Protein AF-A0A330LID1-F1 (afdb_monomer)

pLDDT: mean 79.35, std 15.4, range [42.53, 97.0]

Nearest PDB structures (foldseek):
  7tai-assembly1_C  TM=2.715E-01  e=8.204E+00  Homo sapiens

Organism: NCBI:txid69539

Foldseek 3Di:
DVVVVVVVVVVVVVVPPDPPDQPPQLVVLVVVQVPDDQVDGDLVSLLQSLLSSLLVCQVVLNCQCLLVLLVLVVVQVPDPVHPVPDHSVNSSSVSNNQSLLVNLCVPFAQNFDDDDDPDDPPVPDFRWGKHFDHDPVLSVQSNVVHRPSRHNVVSSPSGTDIDGD

Sequence (165 aa):
MRALLLILTLILSFNSMARERVSARCENNATQVSEMDLMFFNTTKVIKLGECVGIELVKHSNMRELPQACSEVVEHNNNVFGSLSLSKKEALQIGLCLGVINYVYDRYHDETYRAERYNSYSSKRYNHIYQCEKGITAVSRLITTGSSLTSRNNIRDVLCIKTRY

Mean predicted aligned error: 11.06 Å

Solvent-accessible surface area (backbone atoms only — not comparable to full-atom values): 9138 Å² total; per-residue (Å²): 111,73,68,59,54,52,52,53,55,56,62,60,62,69,72,76,76,77,79,80,75,69,55,82,91,38,38,77,45,46,54,67,50,71,75,42,56,92,91,72,58,62,53,69,56,36,20,54,33,13,18,46,48,20,40,53,28,43,75,70,38,62,33,65,60,43,24,64,20,25,47,40,44,55,53,48,74,70,39,93,68,46,79,80,71,57,48,75,65,47,27,24,25,29,13,21,33,50,21,35,43,49,48,47,31,75,70,38,43,72,36,71,58,75,78,74,95,82,62,64,97,80,61,86,75,64,54,24,26,27,52,47,45,62,67,71,66,32,40,52,49,45,38,75,57,36,72,70,33,50,37,49,64,50,45,40,60,70,38,28,47,81,41,81,110

Structure (mmCIF, N/CA/C/O backbone):
data_AF-A0A330LID1-F1
#
_entry.id   AF-A0A330LID1-F1
#
loop_
_atom_site.group_PDB
_atom_site.id
_atom_site.type_symbol
_atom_site.label_atom_id
_atom_site.label_alt_id
_atom_site.label_comp_id
_atom_site.label_asym_id
_atom_site.label_entity_id
_atom_site.label_seq_id
_atom_site.pdbx_PDB_ins_code
_atom_site.Cartn_x
_atom_site.Cartn_y
_atom_site.Cartn_z
_atom_site.occupancy
_atom_site.B_iso_or_equiv
_atom_site.auth_seq_id
_atom_site.auth_comp_id
_atom_site.auth_asym_id
_atom_site.auth_atom_id
_atom_site.pdbx_PDB_model_num
ATOM 1 N N . MET A 1 1 ? -16.776 -16.200 47.780 1.00 56.44 1 MET A N 1
ATOM 2 C CA . MET A 1 1 ? -17.183 -14.960 47.074 1.00 56.44 1 MET A CA 1
ATOM 3 C C . MET A 1 1 ? -16.079 -13.898 47.033 1.00 56.44 1 MET A C 1
ATOM 5 O O . MET A 1 1 ? -15.762 -13.446 45.944 1.00 56.44 1 MET A O 1
ATOM 9 N N . ARG A 1 2 ? -15.421 -13.551 48.154 1.00 62.94 2 AR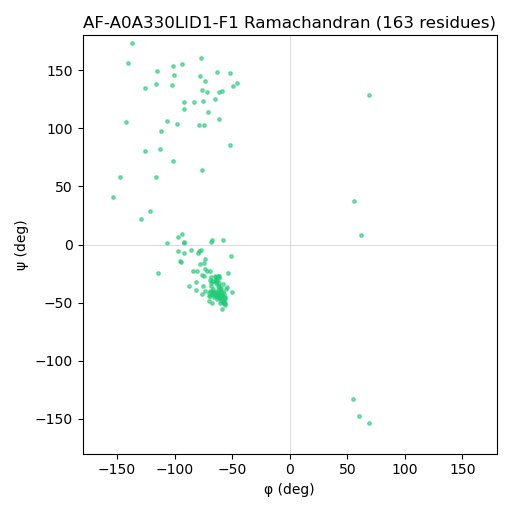G A N 1
ATOM 10 C CA . ARG A 1 2 ? -14.329 -12.544 48.177 1.00 62.94 2 ARG A CA 1
ATOM 11 C C . ARG A 1 2 ? -13.112 -12.882 47.298 1.00 62.94 2 ARG A C 1
ATOM 13 O O . ARG A 1 2 ? -12.606 -12.007 46.610 1.00 62.94 2 ARG A O 1
ATOM 20 N N . ALA A 1 3 ? -12.689 -14.147 47.264 1.00 70.62 3 ALA A N 1
ATOM 21 C CA . ALA A 1 3 ? -11.568 -14.583 46.421 1.00 70.62 3 ALA A CA 1
ATOM 22 C C . ALA A 1 3 ? -11.869 -14.482 44.912 1.00 70.62 3 ALA A C 1
ATOM 24 O O . ALA A 1 3 ? -10.982 -14.184 44.123 1.00 70.62 3 ALA A O 1
ATOM 25 N N . LEU A 1 4 ? -13.131 -14.671 44.518 1.00 76.56 4 LEU A N 1
ATOM 26 C CA . LEU A 1 4 ? -13.555 -14.638 43.116 1.00 76.56 4 LEU A CA 1
ATOM 27 C C . LEU A 1 4 ? -13.613 -13.197 42.581 1.00 76.56 4 LEU A C 1
ATOM 29 O O . LEU A 1 4 ? -13.214 -12.943 41.451 1.00 76.56 4 LEU A O 1
ATOM 33 N N . LEU A 1 5 ? -14.008 -12.245 43.436 1.00 76.69 5 LEU A N 1
ATOM 34 C CA . LEU A 1 5 ? -13.918 -10.808 43.152 1.00 76.69 5 LEU A CA 1
ATOM 35 C C . LEU A 1 5 ? -12.463 -10.338 43.011 1.00 76.69 5 LEU A C 1
ATOM 37 O O . LEU A 1 5 ? -12.166 -9.582 42.094 1.00 76.69 5 LEU A O 1
ATOM 41 N N . LEU A 1 6 ? -11.554 -10.833 43.860 1.00 78.38 6 LEU A N 1
ATOM 42 C CA . LEU A 1 6 ? -10.122 -10.515 43.775 1.00 78.38 6 LEU A CA 1
ATOM 43 C C . LEU A 1 6 ? -9.488 -11.011 42.469 1.00 78.38 6 LEU A C 1
ATOM 45 O O . LEU A 1 6 ? -8.742 -10.270 41.831 1.00 78.38 6 LEU A O 1
ATOM 49 N N . ILE A 1 7 ? -9.827 -12.228 42.036 1.00 79.69 7 ILE A N 1
ATOM 50 C CA . ILE A 1 7 ? -9.352 -12.788 40.763 1.00 79.69 7 ILE A CA 1
ATOM 51 C C . ILE A 1 7 ? -9.903 -11.981 39.577 1.00 79.69 7 ILE A C 1
ATOM 53 O O . ILE A 1 7 ? -9.148 -11.648 38.667 1.00 79.69 7 ILE A O 1
ATOM 57 N N . LEU A 1 8 ? -11.180 -11.586 39.615 1.00 77.25 8 LEU A N 1
ATOM 58 C CA . LEU A 1 8 ? -11.792 -10.765 38.565 1.00 77.25 8 LEU A CA 1
ATOM 59 C C . LEU A 1 8 ? -11.113 -9.389 38.443 1.00 77.25 8 LEU A C 1
ATOM 61 O O . LEU A 1 8 ? -10.808 -8.948 37.336 1.00 77.25 8 LEU A O 1
ATOM 65 N N . THR A 1 9 ? -10.805 -8.736 39.570 1.00 74.31 9 THR A N 1
ATOM 66 C CA . THR A 1 9 ? -10.082 -7.453 39.575 1.00 74.31 9 THR A CA 1
ATOM 67 C C . THR A 1 9 ? -8.635 -7.578 39.105 1.00 74.31 9 THR A C 1
ATOM 69 O O . THR A 1 9 ? -8.125 -6.651 38.479 1.00 74.31 9 THR A O 1
ATOM 72 N N . LEU A 1 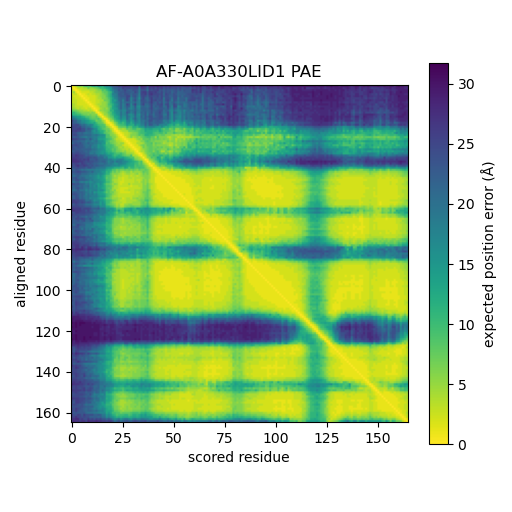10 ? -7.985 -8.721 39.357 1.00 73.94 10 LEU A N 1
ATOM 73 C CA . LEU A 1 10 ? -6.629 -8.981 38.878 1.00 73.94 10 LEU A CA 1
ATOM 74 C C . LEU A 1 10 ? -6.608 -9.165 37.357 1.00 73.94 10 LEU A C 1
ATOM 76 O O . LEU A 1 10 ? -5.735 -8.635 36.689 1.00 73.94 10 LEU A O 1
ATOM 80 N N . ILE A 1 11 ? -7.583 -9.879 36.790 1.00 72.75 11 ILE A N 1
ATOM 81 C CA . ILE A 1 11 ? -7.662 -10.101 35.338 1.00 72.75 11 ILE A CA 1
ATOM 82 C C . ILE A 1 11 ? -7.984 -8.790 34.602 1.00 72.75 11 ILE A C 1
ATOM 84 O O . ILE A 1 11 ? -7.444 -8.531 33.528 1.00 72.75 11 ILE A O 1
ATOM 88 N N . LEU A 1 12 ? -8.815 -7.921 35.186 1.00 68.69 12 LEU A N 1
ATOM 89 C CA . LEU A 1 12 ? -9.164 -6.627 34.592 1.00 68.69 12 LEU A CA 1
ATOM 90 C C . LEU A 1 12 ? -7.993 -5.626 34.583 1.00 68.69 12 LEU A C 1
ATOM 92 O O . LEU A 1 12 ? -7.906 -4.819 33.658 1.00 68.69 12 LEU A O 1
ATOM 96 N N . SER A 1 13 ? -7.067 -5.681 35.548 1.00 67.12 13 SER A N 1
ATOM 97 C CA . SER A 1 13 ? -5.956 -4.719 35.636 1.00 67.12 13 SER A CA 1
ATOM 98 C C . SER A 1 13 ? -4.833 -4.956 34.616 1.00 67.12 13 SER A C 1
ATOM 100 O O . SER A 1 13 ? -4.188 -3.993 34.199 1.00 67.12 13 SER A O 1
ATOM 102 N N 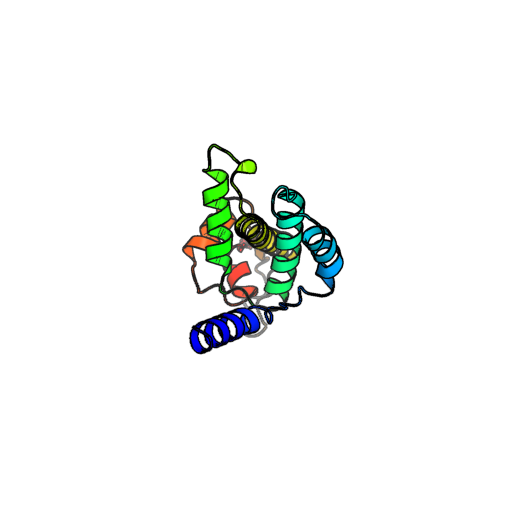. PHE A 1 14 ? -4.635 -6.190 34.135 1.00 59.69 14 PHE A N 1
ATOM 103 C CA . PHE A 1 14 ? -3.623 -6.491 33.107 1.00 59.69 14 PHE A CA 1
ATOM 104 C C . PHE A 1 14 ? -4.007 -6.032 31.691 1.00 59.69 14 PHE A C 1
ATOM 106 O O . PH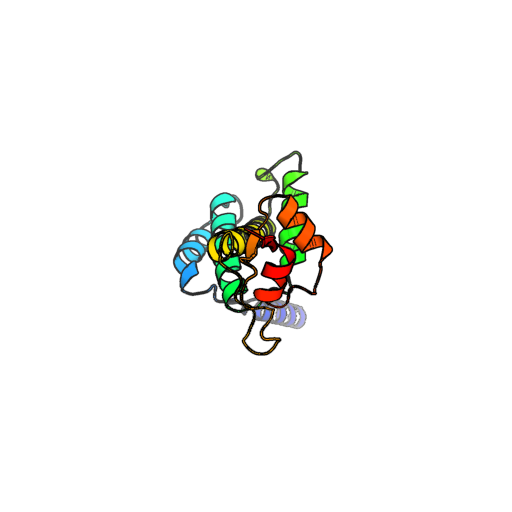E A 1 14 ? -3.136 -5.914 30.834 1.00 59.69 14 PHE A O 1
ATOM 113 N N . ASN A 1 15 ? -5.280 -5.713 31.434 1.00 55.53 15 ASN A N 1
ATOM 114 C CA . ASN A 1 15 ? -5.741 -5.292 30.104 1.00 55.53 15 ASN A CA 1
ATOM 115 C C . ASN A 1 15 ? -5.443 -3.813 29.778 1.00 55.53 15 ASN A C 1
ATOM 117 O O . ASN A 1 15 ? -5.643 -3.385 28.645 1.00 55.53 15 ASN A O 1
ATOM 121 N N . SER A 1 16 ? -4.945 -3.022 30.739 1.00 53.66 16 SER A N 1
ATOM 122 C CA . SER A 1 16 ? -4.753 -1.568 30.577 1.00 53.66 16 SER A CA 1
ATOM 123 C C . SER A 1 16 ? -3.347 -1.154 30.102 1.00 53.66 16 SER A C 1
ATOM 125 O O . SER A 1 16 ? -3.006 0.029 30.092 1.00 53.66 16 SER A O 1
ATOM 127 N N . MET A 1 17 ? -2.502 -2.109 29.698 1.00 46.97 17 MET A N 1
ATOM 128 C CA . MET A 1 17 ? -1.134 -1.851 29.228 1.00 46.97 17 MET A CA 1
ATOM 129 C C . MET A 1 17 ? -0.936 -2.243 27.760 1.00 46.97 17 MET A C 1
ATOM 131 O O . MET A 1 17 ? -0.055 -3.024 27.424 1.00 46.97 17 MET A O 1
ATOM 135 N N . ALA A 1 18 ? -1.726 -1.666 26.859 1.00 47.09 18 ALA A N 1
ATOM 136 C CA . ALA A 1 18 ? -1.407 -1.653 25.434 1.00 47.09 18 ALA A CA 1
ATOM 137 C C . ALA A 1 18 ? -1.425 -0.205 24.941 1.00 47.09 18 ALA A C 1
ATOM 139 O O . ALA A 1 18 ? -2.410 0.284 24.397 1.00 47.09 18 ALA A O 1
ATOM 140 N N . ARG A 1 19 ? -0.328 0.519 25.183 1.00 43.28 19 ARG A N 1
ATOM 141 C CA . ARG A 1 19 ? -0.098 1.836 24.581 1.00 43.28 19 ARG A CA 1
ATOM 142 C C . ARG A 1 19 ? 0.878 1.648 23.429 1.00 43.28 19 ARG A C 1
ATOM 144 O O . ARG A 1 19 ? 2.050 2.000 23.542 1.00 43.28 19 ARG A O 1
ATOM 151 N N . GLU A 1 20 ? 0.406 1.041 22.343 1.00 52.91 20 GLU A N 1
ATOM 152 C CA . GLU A 1 20 ? 1.136 1.120 21.081 1.00 52.91 20 GLU A CA 1
ATOM 153 C C . GLU A 1 20 ? 1.191 2.594 20.691 1.00 52.91 20 GLU A C 1
ATOM 155 O O . GLU A 1 20 ? 0.182 3.234 20.389 1.00 52.91 20 GLU A O 1
ATOM 160 N N . ARG A 1 21 ? 2.383 3.179 20.805 1.00 58.25 21 ARG A N 1
ATOM 161 C CA . ARG A 1 21 ? 2.604 4.545 20.358 1.00 58.25 21 ARG A CA 1
ATOM 162 C C . ARG A 1 21 ? 2.644 4.510 18.841 1.00 58.25 21 ARG A C 1
ATOM 164 O O . ARG A 1 21 ? 3.643 4.109 18.249 1.00 58.25 21 ARG A O 1
ATOM 171 N N . VAL A 1 22 ? 1.545 4.945 18.232 1.00 64.38 22 VAL A N 1
ATOM 172 C CA . VAL A 1 22 ? 1.533 5.378 16.837 1.00 64.38 22 VAL A CA 1
ATOM 173 C C . VAL A 1 22 ? 2.694 6.360 16.644 1.00 64.38 22 VAL A C 1
ATOM 175 O O . VAL A 1 22 ? 2.954 7.195 17.510 1.00 64.38 22 VAL A O 1
ATOM 178 N N . SER A 1 23 ? 3.426 6.221 15.536 1.00 71.00 23 SER A N 1
ATOM 179 C CA . SER A 1 23 ? 4.540 7.110 15.186 1.00 71.00 23 SER A CA 1
ATOM 180 C C . SER A 1 23 ? 4.153 8.581 15.394 1.00 71.00 23 SER A C 1
ATOM 182 O O . SER A 1 23 ? 3.057 8.983 15.005 1.00 71.00 23 SER A O 1
ATOM 184 N N . ALA A 1 24 ? 5.064 9.395 15.944 1.00 74.50 24 ALA A N 1
ATOM 185 C CA . ALA A 1 24 ? 4.837 10.830 16.171 1.00 74.50 24 ALA A CA 1
ATOM 186 C C . ALA A 1 24 ? 4.398 11.574 14.891 1.00 74.50 24 ALA A C 1
ATOM 188 O O . ALA A 1 24 ? 3.709 12.587 14.945 1.00 74.50 24 ALA A O 1
ATOM 189 N N . ARG A 1 25 ? 4.742 11.047 13.706 1.00 78.19 25 ARG A N 1
ATOM 190 C CA . ARG A 1 25 ? 4.314 11.608 12.412 1.00 78.19 25 ARG A CA 1
ATOM 191 C C . ARG A 1 25 ? 2.846 11.350 12.082 1.00 78.19 25 ARG A C 1
ATOM 193 O O . ARG A 1 25 ? 2.281 12.064 11.263 1.00 78.19 25 ARG A O 1
ATOM 200 N N . CYS A 1 26 ? 2.240 10.351 12.710 1.00 81.75 26 CYS A N 1
ATOM 201 C CA . CYS A 1 26 ? 0.837 9.982 12.546 1.00 81.75 26 CYS A CA 1
ATOM 202 C C . CYS A 1 26 ? -0.019 10.385 13.758 1.00 81.75 26 CYS A C 1
ATOM 204 O O . CYS A 1 26 ? -1.223 10.139 13.761 1.00 81.75 26 CYS A O 1
ATOM 206 N N . GLU A 1 27 ? 0.577 11.026 14.768 1.00 78.56 27 GLU A N 1
ATOM 207 C CA . GLU A 1 27 ? -0.074 11.383 16.032 1.00 78.56 27 GLU A CA 1
ATOM 208 C C . GLU A 1 27 ? -1.277 12.312 15.824 1.00 78.56 27 GLU A C 1
ATOM 210 O O . GLU A 1 27 ? -2.329 12.077 16.407 1.00 78.56 27 GLU A O 1
ATOM 215 N N . ASN A 1 28 ? -1.188 13.262 14.887 1.00 75.06 28 ASN A N 1
ATOM 216 C CA . ASN A 1 28 ? -2.309 14.138 14.515 1.00 75.06 28 ASN A CA 1
ATOM 217 C C . ASN A 1 28 ? -3.521 13.379 13.951 1.00 75.06 28 ASN A C 1
ATOM 219 O O . ASN A 1 28 ? -4.661 13.804 14.134 1.00 75.06 28 ASN A O 1
ATOM 223 N N . ASN A 1 29 ? -3.286 12.272 13.242 1.00 73.44 29 ASN A N 1
ATOM 224 C CA . ASN A 1 29 ? -4.362 11.425 12.728 1.00 73.44 29 ASN A CA 1
ATOM 225 C C . ASN A 1 29 ? -4.873 10.489 13.833 1.00 73.44 29 ASN A C 1
ATOM 227 O O . ASN A 1 29 ? -6.058 10.168 13.870 1.00 73.44 29 ASN A O 1
ATOM 231 N N . ALA A 1 30 ? -3.990 10.066 14.742 1.00 73.50 30 ALA A N 1
ATOM 232 C CA . ALA A 1 30 ? -4.322 9.180 15.849 1.00 73.50 30 ALA A CA 1
ATOM 233 C C . ALA A 1 30 ? -5.206 9.871 16.893 1.00 73.50 30 ALA A C 1
ATOM 235 O O . ALA A 1 30 ? -6.211 9.293 17.300 1.00 73.50 30 ALA A O 1
ATOM 236 N N . THR A 1 31 ? -4.891 11.115 17.267 1.00 70.56 31 THR A N 1
ATOM 237 C CA . THR A 1 31 ? -5.691 11.916 18.208 1.00 70.56 31 THR A CA 1
ATOM 238 C C . THR A 1 31 ? -7.115 12.118 17.693 1.00 70.56 31 THR A C 1
ATOM 240 O O . THR A 1 31 ? -8.080 11.828 18.399 1.00 70.56 31 THR A O 1
ATOM 243 N N . GLN A 1 32 ? -7.255 12.461 16.409 1.00 67.44 32 GLN A N 1
ATOM 244 C CA . GLN A 1 32 ? -8.555 12.600 15.744 1.00 67.44 32 GLN A CA 1
ATOM 245 C C . GLN A 1 32 ? -9.380 11.309 15.702 1.00 67.44 32 GLN A C 1
ATOM 247 O O . GLN A 1 32 ? -10.601 11.383 15.587 1.00 67.44 32 GLN A O 1
ATOM 252 N N . VAL A 1 33 ? -8.738 10.137 15.729 1.00 68.06 33 VAL A N 1
ATOM 253 C CA . VAL A 1 33 ? -9.421 8.835 15.747 1.00 68.06 33 VAL A CA 1
ATOM 254 C C . VAL A 1 33 ? -9.749 8.397 17.176 1.00 68.06 33 VAL A C 1
ATOM 256 O O . VAL A 1 33 ? -10.808 7.807 17.391 1.00 68.06 33 VAL A O 1
ATOM 259 N N . SER A 1 34 ? -8.883 8.699 18.151 1.00 66.06 34 SER A N 1
ATOM 260 C CA . SER A 1 34 ? -9.086 8.343 19.562 1.00 66.06 34 SER A CA 1
ATOM 261 C C . SER A 1 34 ? -10.239 9.094 20.223 1.00 66.06 34 SER A C 1
ATOM 263 O O . SER A 1 34 ? -10.868 8.557 21.127 1.00 66.06 34 SER A O 1
ATOM 265 N N . GLU A 1 35 ? -10.549 10.300 19.748 1.00 62.69 35 GLU A N 1
ATOM 266 C CA . GLU A 1 35 ? -11.671 11.107 20.243 1.00 62.69 35 GLU A CA 1
ATOM 267 C C . GLU A 1 35 ? -13.035 10.657 19.684 1.00 62.69 35 GLU A C 1
ATOM 269 O O . GLU A 1 35 ? -14.070 11.176 20.094 1.00 62.69 35 GLU A O 1
ATOM 274 N N . MET A 1 36 ? -13.071 9.693 18.751 1.00 60.84 36 MET A N 1
ATOM 275 C CA . MET A 1 36 ? -14.322 9.208 18.157 1.00 60.84 36 MET A CA 1
ATOM 276 C C . MET A 1 36 ? -14.894 8.008 18.918 1.00 60.84 36 MET A C 1
ATOM 278 O O . MET A 1 36 ? -14.271 6.937 18.988 1.00 60.84 36 MET A O 1
ATOM 282 N N . ASP A 1 37 ? -16.132 8.164 19.387 1.00 54.03 37 ASP A N 1
ATOM 283 C CA . ASP A 1 37 ? -16.904 7.119 20.057 1.00 54.03 37 ASP A CA 1
ATOM 284 C C . ASP A 1 37 ? -16.977 5.811 19.252 1.00 54.03 37 ASP A C 1
ATOM 286 O O . ASP A 1 37 ? -16.974 5.785 18.017 1.00 54.03 37 ASP A O 1
ATOM 290 N N . LEU A 1 38 ? -17.032 4.688 19.974 1.00 54.34 38 LEU A N 1
ATOM 291 C CA . LEU A 1 38 ? -17.017 3.331 19.409 1.00 54.34 38 LEU A CA 1
ATOM 292 C C . LEU A 1 38 ? -18.223 3.033 18.499 1.00 54.34 38 LEU A C 1
ATOM 294 O O . LEU A 1 38 ? -18.079 2.228 17.584 1.00 54.34 38 LEU A O 1
ATOM 298 N N . MET A 1 39 ? -19.370 3.695 18.707 1.00 52.38 39 MET A N 1
ATOM 299 C CA . MET A 1 39 ? -20.603 3.439 17.944 1.00 52.38 39 MET A CA 1
ATOM 300 C C . MET A 1 39 ? -20.658 4.114 16.563 1.00 52.38 39 MET A C 1
ATOM 302 O O . MET A 1 39 ? -21.394 3.628 15.711 1.00 52.38 39 MET A O 1
ATOM 306 N N . PHE A 1 40 ? -19.900 5.191 16.309 1.00 57.75 40 PHE A N 1
ATOM 307 C CA . PHE A 1 40 ? -19.995 5.965 15.055 1.00 57.75 40 PHE A CA 1
ATOM 308 C C . PHE A 1 40 ? -18.649 6.561 14.634 1.00 57.75 40 PHE A C 1
ATOM 310 O O . PHE A 1 40 ? -18.484 7.776 14.505 1.00 57.75 40 PHE A O 1
ATOM 317 N N . PHE A 1 41 ? -17.646 5.712 14.436 1.00 69.50 41 PHE A N 1
ATOM 318 C CA . PHE A 1 41 ? -16.354 6.195 13.965 1.00 69.50 41 PHE A CA 1
ATOM 319 C C . PHE A 1 41 ? -16.379 6.484 12.461 1.00 69.50 41 PHE A C 1
ATOM 321 O O . PHE A 1 41 ? -17.011 5.787 11.673 1.00 69.50 41 PHE A O 1
ATOM 328 N N . ASN A 1 42 ? -15.651 7.519 12.046 1.00 80.06 42 ASN A N 1
ATOM 329 C CA . ASN A 1 42 ? -15.507 7.842 10.634 1.00 80.06 42 ASN A CA 1
ATOM 330 C C . ASN A 1 42 ? -14.480 6.898 9.987 1.00 80.06 42 ASN A C 1
ATOM 332 O O . ASN A 1 42 ? -13.272 7.085 10.155 1.00 80.06 42 ASN A O 1
ATOM 336 N N . THR A 1 43 ? -14.961 5.906 9.237 1.00 83.06 43 THR A N 1
ATOM 337 C CA . THR A 1 43 ? -14.144 4.904 8.532 1.00 83.06 43 THR A CA 1
ATOM 338 C C . THR A 1 43 ? -13.038 5.545 7.691 1.00 83.06 43 THR A C 1
ATOM 340 O O . THR A 1 43 ? -11.891 5.112 7.749 1.00 83.06 43 THR A O 1
ATOM 343 N N . THR A 1 44 ? -13.328 6.648 6.996 1.00 85.12 44 THR A N 1
ATOM 344 C CA . THR A 1 44 ? -12.343 7.381 6.186 1.00 85.12 44 THR A CA 1
ATOM 345 C C . THR A 1 44 ? -11.192 7.933 7.026 1.00 85.12 44 THR A C 1
ATOM 347 O O . THR A 1 44 ? -10.041 7.890 6.594 1.00 85.12 44 THR A O 1
ATOM 350 N N . LYS A 1 45 ? -11.460 8.445 8.236 1.00 85.75 45 LYS A N 1
ATOM 351 C CA . LYS A 1 45 ? -10.393 8.923 9.137 1.00 85.75 45 LYS A CA 1
ATOM 352 C C . LYS A 1 45 ? -9.508 7.776 9.620 1.00 85.75 45 LYS A C 1
ATOM 354 O O . LYS A 1 45 ? -8.294 7.944 9.703 1.00 85.75 45 LYS A O 1
ATOM 359 N N . VAL A 1 46 ? -10.101 6.618 9.902 1.00 88.25 46 VAL A N 1
ATOM 360 C CA . VAL A 1 46 ? -9.354 5.430 10.334 1.00 88.25 46 VAL A CA 1
ATOM 361 C C . VAL A 1 46 ? -8.507 4.862 9.194 1.00 88.25 46 VAL A C 1
ATOM 363 O O . VAL A 1 46 ? -7.341 4.550 9.416 1.00 88.25 46 VAL A O 1
ATOM 366 N N . ILE A 1 47 ? -9.031 4.832 7.964 1.00 90.38 47 ILE A N 1
ATOM 367 C CA . ILE A 1 47 ? -8.260 4.467 6.766 1.00 90.38 47 ILE A CA 1
ATOM 368 C C . ILE A 1 47 ? -7.068 5.416 6.592 1.00 90.38 47 ILE A C 1
ATOM 370 O O . ILE A 1 47 ? -5.942 4.951 6.464 1.00 90.38 47 ILE A O 1
ATOM 374 N N . LYS A 1 48 ? -7.261 6.738 6.692 1.00 90.81 48 LYS A N 1
ATOM 375 C CA . LYS A 1 48 ? -6.154 7.715 6.601 1.00 90.81 48 LYS A CA 1
ATOM 376 C C . LYS A 1 48 ? -5.100 7.549 7.697 1.00 90.81 48 LYS A C 1
ATOM 378 O O . LYS A 1 48 ? -3.911 7.776 7.470 1.00 90.81 48 LYS A O 1
ATOM 383 N N . LEU A 1 49 ? -5.520 7.188 8.910 1.00 90.62 49 LEU A N 1
ATOM 384 C CA . LEU A 1 49 ? -4.585 6.826 9.972 1.00 90.62 49 LEU A CA 1
ATOM 385 C C . LEU A 1 49 ? -3.794 5.573 9.580 1.00 90.62 49 LEU A C 1
ATOM 387 O O . LEU A 1 49 ? -2.569 5.579 9.685 1.00 90.62 49 LEU A O 1
ATOM 391 N N . GLY A 1 50 ? -4.480 4.545 9.079 1.00 91.62 50 GLY A N 1
ATOM 392 C CA . GLY A 1 50 ? -3.871 3.320 8.569 1.00 91.62 50 GLY A CA 1
ATOM 393 C C . GLY A 1 50 ? -2.851 3.596 7.470 1.00 91.62 50 GLY A C 1
ATOM 394 O O . GLY A 1 50 ? -1.739 3.088 7.545 1.00 91.62 50 GLY A O 1
ATOM 395 N N . GLU A 1 51 ? -3.170 4.466 6.509 1.00 94.50 51 GLU A N 1
ATOM 396 C CA . GLU A 1 51 ? -2.251 4.872 5.438 1.00 94.50 51 GLU A CA 1
ATOM 397 C C . GLU A 1 51 ? -0.962 5.463 6.006 1.00 94.50 51 GLU A C 1
ATOM 399 O O . GLU A 1 51 ? 0.132 5.029 5.646 1.00 94.50 51 GLU A O 1
ATOM 404 N N . CYS A 1 52 ? -1.076 6.400 6.952 1.00 92.94 52 CYS A N 1
ATOM 405 C CA . CYS A 1 52 ? 0.086 6.985 7.617 1.00 92.94 52 CYS A CA 1
ATOM 406 C C . CYS A 1 52 ? 0.919 5.924 8.351 1.00 92.94 52 CYS A C 1
ATOM 408 O O . CYS A 1 52 ? 2.145 5.886 8.215 1.00 92.94 52 CYS A O 1
ATOM 410 N N . VAL A 1 53 ? 0.259 5.034 9.098 1.00 91.38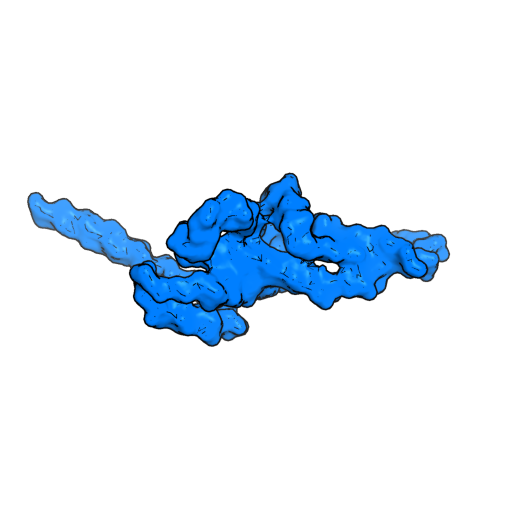 53 VAL A N 1
ATOM 411 C CA . VAL A 1 53 ? 0.920 3.939 9.819 1.00 91.38 53 VAL A CA 1
ATOM 412 C C . VAL A 1 53 ? 1.641 3.007 8.844 1.00 91.38 53 VAL A C 1
ATOM 414 O O . VAL A 1 53 ? 2.812 2.705 9.059 1.00 91.38 53 VAL A O 1
ATOM 417 N N . GLY A 1 54 ? 1.003 2.616 7.740 1.00 93.19 54 GLY A N 1
ATOM 418 C CA . GLY A 1 54 ? 1.600 1.772 6.706 1.00 93.19 54 GLY A CA 1
ATOM 419 C C . GLY A 1 54 ? 2.840 2.400 6.073 1.00 93.19 54 GLY A C 1
ATOM 420 O O . GLY A 1 54 ? 3.872 1.737 5.956 1.00 93.19 54 GLY A O 1
ATOM 421 N N . ILE A 1 55 ? 2.780 3.696 5.752 1.00 93.56 55 ILE A N 1
ATOM 422 C CA . ILE A 1 55 ? 3.922 4.470 5.239 1.00 93.56 55 ILE A CA 1
ATOM 423 C C . ILE A 1 55 ? 5.093 4.453 6.230 1.00 93.56 55 ILE A C 1
ATOM 425 O O . ILE A 1 55 ? 6.255 4.306 5.840 1.00 93.56 55 ILE A O 1
ATOM 429 N N . GLU A 1 56 ? 4.825 4.631 7.519 1.00 90.75 56 GLU A N 1
ATOM 430 C CA . GLU A 1 56 ? 5.886 4.641 8.521 1.00 90.75 56 GLU A CA 1
ATOM 431 C C . GLU A 1 56 ? 6.436 3.234 8.779 1.00 90.75 56 GLU A C 1
ATOM 433 O O . GLU A 1 56 ? 7.654 3.069 8.845 1.00 90.75 56 GLU A O 1
ATOM 438 N N . LEU A 1 57 ? 5.597 2.200 8.822 1.00 89.31 57 LEU A N 1
ATOM 439 C CA . LEU A 1 57 ? 6.051 0.818 8.989 1.00 89.31 57 LEU A CA 1
ATOM 440 C C . LEU A 1 57 ? 6.939 0.356 7.825 1.00 89.31 57 LEU A C 1
ATOM 442 O O . LEU A 1 57 ? 7.989 -0.250 8.061 1.00 89.31 57 LEU A O 1
ATOM 446 N N . VAL A 1 58 ? 6.594 0.704 6.576 1.00 91.44 58 VAL A N 1
ATOM 447 C CA . VAL A 1 58 ? 7.406 0.308 5.411 1.00 91.44 58 VAL A CA 1
ATOM 448 C C . VAL A 1 58 ? 8.756 1.020 5.395 1.00 91.44 58 VAL A C 1
ATOM 450 O O . VAL A 1 58 ? 9.763 0.421 5.017 1.00 91.44 58 VAL A O 1
ATOM 453 N N . LYS A 1 59 ? 8.835 2.266 5.883 1.00 89.12 59 LYS A N 1
ATOM 454 C CA . LYS A 1 59 ? 10.117 2.970 6.061 1.00 89.12 59 LYS A CA 1
ATOM 455 C C . LYS A 1 59 ? 11.020 2.286 7.090 1.00 89.12 59 LYS A C 1
ATOM 457 O O . LYS A 1 59 ? 12.235 2.296 6.907 1.00 89.12 59 LYS A O 1
ATOM 462 N N . HIS A 1 60 ? 10.440 1.667 8.118 1.00 85.44 60 HIS A N 1
ATOM 463 C CA . HIS A 1 60 ? 11.164 0.979 9.192 1.00 85.44 60 HIS A CA 1
ATOM 464 C C . HIS A 1 60 ? 11.275 -0.545 8.987 1.00 85.44 60 HIS A C 1
ATOM 466 O O . HIS A 1 60 ? 11.794 -1.238 9.855 1.00 85.44 60 HIS A O 1
ATOM 472 N N . SER A 1 61 ? 10.846 -1.070 7.831 1.00 80.88 61 SER A N 1
ATOM 473 C CA . SER A 1 61 ? 10.894 -2.503 7.483 1.00 80.88 61 SER A CA 1
ATOM 474 C C . SER A 1 61 ? 10.181 -3.431 8.480 1.00 80.88 61 SER A C 1
ATOM 476 O O . SER A 1 61 ? 10.635 -4.545 8.725 1.00 80.88 61 SER A O 1
ATOM 478 N N . ASN A 1 62 ? 9.048 -3.003 9.041 1.00 75.44 62 ASN A N 1
ATOM 479 C CA . ASN A 1 62 ? 8.233 -3.839 9.927 1.00 75.44 62 ASN A CA 1
ATOM 480 C C . ASN A 1 62 ? 6.882 -4.187 9.279 1.00 75.44 62 ASN A C 1
ATOM 482 O O . ASN A 1 62 ? 5.891 -3.514 9.537 1.00 75.44 62 ASN A O 1
ATOM 486 N N . MET A 1 63 ? 6.853 -5.206 8.405 1.00 82.69 63 MET A N 1
ATOM 487 C CA . MET A 1 63 ? 5.717 -5.449 7.489 1.00 82.69 63 MET A CA 1
ATOM 488 C C . MET A 1 63 ? 5.169 -6.886 7.493 1.00 82.69 63 MET A C 1
ATOM 490 O O . MET A 1 63 ? 4.518 -7.301 6.536 1.00 82.69 63 MET A O 1
ATOM 494 N N . ARG A 1 64 ? 5.394 -7.659 8.565 1.00 79.50 64 ARG A N 1
ATOM 495 C CA . ARG A 1 64 ? 4.972 -9.076 8.632 1.00 79.50 64 ARG A CA 1
ATOM 496 C C . ARG A 1 64 ? 3.467 -9.277 8.434 1.00 79.50 64 ARG A C 1
ATOM 498 O O . ARG A 1 64 ? 3.065 -10.274 7.846 1.00 79.50 64 ARG A O 1
ATOM 505 N N . GLU A 1 65 ? 2.660 -8.328 8.895 1.00 85.56 65 GLU A N 1
ATOM 506 C CA . GLU A 1 65 ? 1.195 -8.395 8.833 1.00 85.56 65 GLU A CA 1
ATOM 507 C C . GLU A 1 65 ? 0.608 -7.754 7.566 1.00 85.56 65 GLU A C 1
ATOM 509 O O . GLU A 1 65 ? -0.607 -7.738 7.385 1.00 85.56 65 GLU A O 1
ATOM 514 N N . LEU A 1 66 ? 1.448 -7.251 6.653 1.00 91.12 66 LEU A N 1
ATOM 515 C CA . LEU A 1 66 ? 0.991 -6.590 5.429 1.00 91.12 66 LEU A CA 1
ATOM 516 C C . LEU A 1 66 ? 0.082 -7.471 4.546 1.00 91.12 66 LEU A C 1
ATOM 518 O O . LEU A 1 66 ? -0.934 -6.952 4.090 1.00 91.12 66 LEU A O 1
ATOM 522 N N . PRO A 1 67 ? 0.357 -8.774 4.319 1.00 92.25 67 PRO A N 1
ATOM 523 C CA . PRO A 1 67 ? -0.548 -9.624 3.539 1.00 92.25 67 PRO A CA 1
ATOM 524 C C . PRO A 1 67 ? -1.946 -9.717 4.154 1.00 92.25 67 PRO A C 1
ATOM 526 O O . PRO A 1 67 ? -2.934 -9.624 3.433 1.00 92.25 67 PRO A O 1
ATOM 529 N N . GLN A 1 68 ? -2.023 -9.852 5.483 1.00 90.94 68 GLN A N 1
ATOM 530 C CA . GLN A 1 68 ? -3.292 -9.897 6.209 1.00 90.94 68 GLN A CA 1
ATOM 531 C C . GLN A 1 68 ? -4.002 -8.544 6.153 1.00 90.94 68 GLN A C 1
ATOM 533 O O . GLN A 1 68 ? -5.204 -8.479 5.947 1.00 90.94 68 GLN A O 1
ATOM 538 N N . ALA A 1 69 ? -3.268 -7.440 6.279 1.00 91.94 69 ALA A N 1
ATOM 539 C CA . ALA A 1 69 ? -3.863 -6.121 6.118 1.00 91.94 69 ALA A CA 1
ATOM 540 C C . ALA A 1 69 ? -4.430 -5.915 4.698 1.00 91.94 69 ALA A C 1
ATOM 542 O O . ALA A 1 69 ? -5.479 -5.303 4.520 1.00 91.94 69 ALA A O 1
ATOM 543 N N . CYS A 1 70 ? -3.760 -6.464 3.682 1.00 94.19 70 CYS A N 1
ATOM 544 C CA . CYS A 1 70 ? -4.209 -6.401 2.298 1.00 94.19 70 CYS A CA 1
ATOM 545 C C . CYS A 1 70 ? -5.394 -7.324 1.982 1.00 94.19 70 CYS A C 1
ATOM 547 O O . CYS A 1 70 ? -6.174 -6.986 1.091 1.00 94.19 70 CYS A O 1
ATOM 549 N N . SER A 1 71 ? -5.588 -8.444 2.692 1.00 92.88 71 SER A N 1
ATOM 550 C CA . SER A 1 71 ? -6.783 -9.280 2.492 1.00 92.88 71 SER A CA 1
ATOM 551 C C . SER A 1 71 ? -8.070 -8.545 2.860 1.00 92.88 71 SER A C 1
ATOM 553 O O . SER A 1 71 ? -9.066 -8.711 2.159 1.00 92.88 71 SER A O 1
ATOM 555 N N . GLU A 1 72 ? -8.020 -7.647 3.848 1.00 92.25 72 GLU A N 1
ATOM 556 C CA . GLU A 1 72 ? -9.162 -6.798 4.221 1.00 92.25 72 GLU A CA 1
ATOM 557 C C . GLU A 1 72 ? -9.608 -5.875 3.078 1.00 92.25 72 GLU A C 1
ATOM 559 O O . GLU A 1 72 ? -10.785 -5.550 2.950 1.00 92.25 72 GLU A O 1
ATOM 564 N N . VAL A 1 73 ? -8.689 -5.474 2.191 1.00 90.94 73 VAL A N 1
ATOM 565 C CA . VAL A 1 73 ? -9.032 -4.668 1.008 1.00 90.94 73 VAL A CA 1
ATOM 566 C C . VAL A 1 73 ? -9.885 -5.476 0.031 1.00 90.94 73 VAL A C 1
ATOM 568 O O . VAL A 1 73 ? -10.844 -4.952 -0.534 1.00 90.94 73 VAL A O 1
ATOM 571 N N . VAL A 1 74 ? -9.547 -6.753 -0.169 1.00 90.44 74 VAL A N 1
ATOM 572 C CA . VAL A 1 74 ? -10.308 -7.655 -1.046 1.00 90.44 74 VAL A CA 1
ATOM 573 C C . VAL A 1 74 ? -11.660 -7.982 -0.424 1.00 90.44 74 VAL A C 1
ATOM 575 O O . VAL A 1 74 ? -12.671 -7.927 -1.122 1.00 90.44 74 VAL A O 1
ATOM 578 N N . GLU A 1 75 ? -11.688 -8.279 0.876 1.00 86.00 75 GLU A N 1
ATOM 579 C CA . GLU A 1 75 ? -12.928 -8.523 1.611 1.00 86.00 75 GLU A CA 1
ATOM 580 C C . GLU A 1 75 ? -13.864 -7.318 1.514 1.00 86.00 75 GLU A C 1
ATOM 582 O O . GLU A 1 75 ? -15.004 -7.461 1.079 1.00 86.00 75 GLU A O 1
ATOM 587 N N . HIS A 1 76 ? -13.358 -6.116 1.798 1.00 84.12 76 HIS A N 1
ATOM 588 C CA . HIS A 1 76 ? -14.131 -4.886 1.691 1.00 84.12 76 HIS A CA 1
ATOM 589 C C . HIS A 1 76 ? -14.654 -4.626 0.274 1.00 84.12 76 HIS A C 1
ATOM 591 O O . HIS A 1 76 ? -15.820 -4.271 0.112 1.00 84.12 76 HIS A O 1
ATOM 597 N N . ASN A 1 77 ? -13.824 -4.832 -0.754 1.00 83.69 77 ASN A N 1
ATOM 598 C CA . ASN A 1 77 ? -14.221 -4.638 -2.150 1.00 83.69 77 ASN A CA 1
ATOM 599 C C . ASN A 1 77 ? -15.319 -5.619 -2.601 1.00 83.69 77 ASN A C 1
ATOM 601 O O . ASN A 1 77 ? -16.101 -5.300 -3.493 1.00 83.69 77 ASN A O 1
ATOM 605 N N . ASN A 1 78 ? -15.384 -6.800 -1.983 1.00 80.56 78 ASN A N 1
ATOM 606 C CA . ASN A 1 78 ? -16.394 -7.817 -2.268 1.00 80.56 78 ASN A CA 1
ATOM 607 C C . ASN A 1 78 ? -17.634 -7.703 -1.364 1.00 80.56 78 ASN A C 1
ATOM 609 O O . ASN A 1 78 ? -18.611 -8.423 -1.579 1.00 80.56 78 ASN A O 1
ATOM 613 N N . ASN A 1 79 ? -17.613 -6.833 -0.350 1.00 76.69 79 ASN A N 1
ATOM 614 C CA . ASN A 1 79 ? -18.674 -6.754 0.642 1.00 76.69 79 ASN A CA 1
ATOM 615 C C . ASN A 1 79 ? -19.846 -5.889 0.144 1.00 76.69 79 ASN A C 1
ATOM 617 O O . ASN A 1 79 ? -19.692 -4.704 -0.153 1.00 76.69 79 ASN A O 1
ATOM 621 N N . VAL A 1 80 ? -21.049 -6.472 0.102 1.00 60.94 80 VAL A N 1
ATOM 622 C CA . VAL A 1 80 ? -22.268 -5.853 -0.464 1.00 60.94 80 VAL A CA 1
ATOM 623 C C . VAL A 1 80 ? -22.707 -4.603 0.313 1.00 60.94 80 VAL A C 1
ATOM 625 O O . VAL A 1 80 ? -23.290 -3.688 -0.263 1.00 60.94 80 VAL A O 1
ATOM 628 N N . PHE A 1 81 ? -22.395 -4.533 1.612 1.00 61.50 81 PHE A N 1
ATOM 629 C CA . PHE A 1 81 ? -22.746 -3.403 2.483 1.00 61.50 81 PHE A CA 1
ATOM 630 C C . PHE A 1 81 ? -21.660 -2.312 2.566 1.00 61.50 81 PHE A C 1
ATOM 632 O O . PHE A 1 81 ? -21.834 -1.320 3.279 1.00 61.50 81 PHE A O 1
ATOM 639 N N . GLY A 1 82 ? -20.546 -2.461 1.838 1.00 65.56 82 GLY A N 1
ATOM 640 C CA . GLY A 1 82 ? -19.492 -1.451 1.738 1.00 65.56 82 GLY A CA 1
ATOM 641 C C . GLY A 1 82 ? -18.918 -1.002 3.090 1.00 65.56 82 GLY A C 1
ATOM 642 O O . GLY A 1 82 ? -18.552 -1.813 3.939 1.00 65.56 82 GLY A O 1
ATOM 643 N N . SER A 1 83 ? -18.791 0.317 3.282 1.00 61.12 83 SER A N 1
ATOM 644 C CA . SER A 1 83 ? -18.106 0.944 4.428 1.00 61.12 83 SER A CA 1
ATOM 645 C C . SER A 1 83 ? -18.866 0.889 5.754 1.00 61.12 83 SER A C 1
ATOM 647 O O . SER A 1 83 ? -18.268 1.163 6.794 1.00 61.12 83 SER A O 1
ATOM 649 N N . LEU A 1 84 ? -20.151 0.519 5.731 1.00 59.97 84 LEU A N 1
ATOM 650 C CA . LEU A 1 84 ? -21.003 0.396 6.921 1.00 59.97 84 LEU A CA 1
ATOM 651 C C . LEU A 1 84 ? -20.740 -0.891 7.715 1.00 59.97 84 LEU A C 1
ATOM 653 O O . LEU A 1 84 ? -21.137 -0.978 8.872 1.00 59.97 84 LEU A O 1
ATOM 657 N N . SER A 1 85 ? -20.069 -1.872 7.105 1.00 69.38 85 SER A N 1
ATOM 658 C CA . SER A 1 85 ? -19.722 -3.148 7.741 1.00 69.38 85 SER A CA 1
ATOM 659 C C . SER A 1 85 ? -18.296 -3.186 8.296 1.00 69.38 85 SER A C 1
ATOM 661 O O . SER A 1 85 ? -17.935 -4.185 8.910 1.00 69.38 85 SER A O 1
ATOM 663 N N . LEU A 1 86 ? -17.479 -2.152 8.065 1.00 78.69 86 LEU A N 1
ATOM 664 C CA . LEU A 1 86 ? -16.074 -2.181 8.464 1.00 78.69 86 LEU A CA 1
ATOM 665 C C . LEU A 1 86 ? -15.919 -1.960 9.966 1.00 78.69 86 LEU A C 1
ATOM 667 O O . LEU A 1 86 ? -16.461 -1.001 10.512 1.00 78.69 86 LEU A O 1
ATOM 671 N N . SER A 1 87 ? -15.107 -2.786 10.620 1.00 85.00 87 SER A N 1
ATOM 672 C CA . SER A 1 87 ? -14.619 -2.520 11.973 1.00 85.00 87 SER A CA 1
ATOM 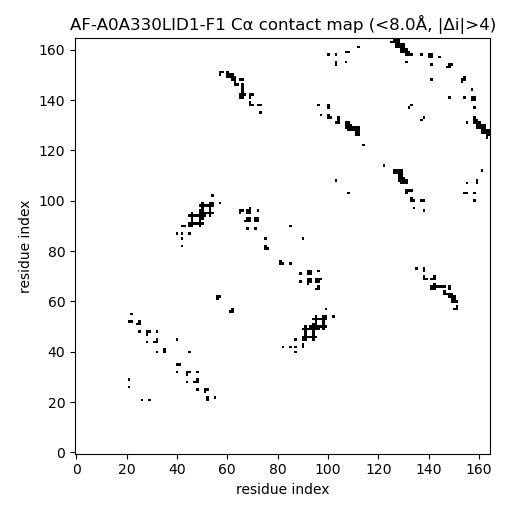673 C C . SE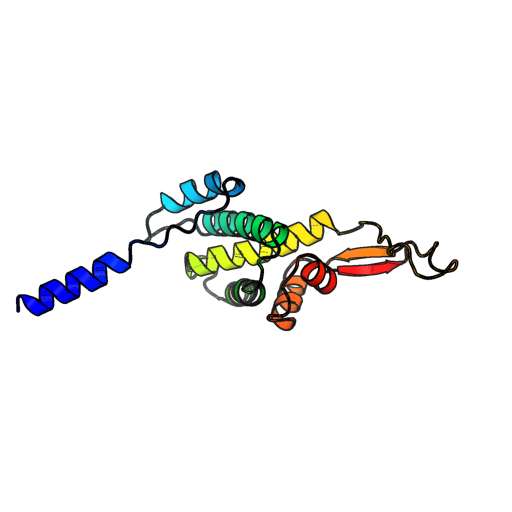R A 1 87 ? -13.493 -1.470 11.969 1.00 85.00 87 SER A C 1
ATOM 675 O O . SER A 1 87 ? -12.840 -1.226 10.951 1.00 85.00 87 SER A O 1
ATOM 677 N N . LYS A 1 88 ? -13.213 -0.833 13.123 1.00 84.25 88 LYS A N 1
ATOM 678 C CA . LYS A 1 88 ? -12.062 0.096 13.257 1.00 84.25 88 LYS A CA 1
ATOM 679 C C . LYS A 1 88 ? -10.752 -0.589 12.847 1.00 84.25 88 LYS A C 1
ATOM 681 O O . LYS A 1 88 ? -9.881 0.044 12.260 1.00 84.25 88 LYS A O 1
ATOM 686 N N . LYS A 1 89 ? -10.621 -1.879 13.166 1.00 87.25 89 LYS A N 1
ATOM 687 C CA . LYS A 1 89 ? -9.443 -2.685 12.850 1.00 87.25 89 LYS A CA 1
ATOM 688 C C . LYS A 1 89 ? -9.309 -2.899 11.341 1.00 87.25 89 LYS A C 1
ATOM 690 O O . LYS A 1 89 ? -8.253 -2.599 10.797 1.00 87.25 89 LYS A O 1
ATOM 695 N N . GLU A 1 90 ? -10.375 -3.336 10.676 1.00 89.56 90 GLU A N 1
ATOM 696 C CA . GLU A 1 90 ? -10.380 -3.555 9.223 1.00 89.56 90 GLU A CA 1
ATOM 697 C C . GLU A 1 90 ? -10.116 -2.254 8.465 1.00 89.56 90 GLU A C 1
ATOM 699 O O . GLU A 1 90 ? -9.275 -2.210 7.574 1.00 89.56 90 GLU A O 1
ATOM 704 N N . ALA A 1 91 ? -10.755 -1.153 8.871 1.00 89.88 91 ALA A N 1
ATOM 705 C CA . ALA A 1 91 ? -10.508 0.161 8.285 1.00 89.88 91 ALA A CA 1
ATOM 706 C C . ALA A 1 91 ? -9.029 0.578 8.406 1.00 89.88 91 ALA A C 1
ATOM 708 O O . ALA A 1 91 ? -8.448 1.112 7.461 1.00 89.88 91 ALA A O 1
ATOM 709 N N . LEU A 1 92 ? -8.398 0.302 9.552 1.00 90.31 92 LEU A N 1
ATOM 710 C CA . LEU A 1 92 ? -6.976 0.570 9.763 1.00 90.31 92 LEU A CA 1
ATOM 711 C C . LEU A 1 92 ? -6.098 -0.323 8.874 1.00 90.31 92 LEU A C 1
ATOM 713 O O . LEU A 1 92 ? -5.137 0.1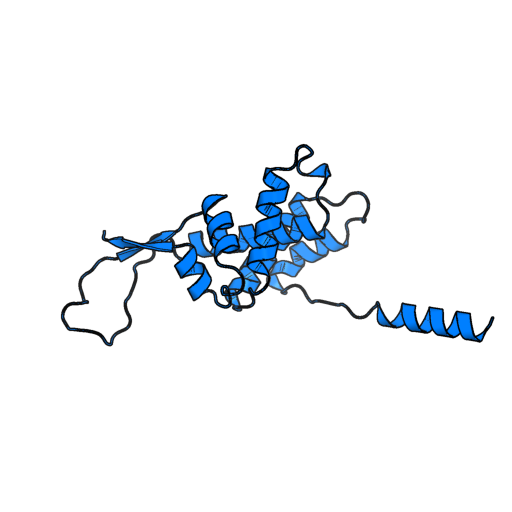63 8.284 1.00 90.31 92 LEU A O 1
ATOM 717 N N . GLN A 1 93 ? -6.437 -1.607 8.755 1.00 93.69 93 GLN A N 1
ATOM 718 C CA . GLN A 1 93 ? -5.732 -2.586 7.925 1.00 93.69 93 GLN A CA 1
ATOM 719 C C . GLN A 1 93 ? -5.821 -2.255 6.426 1.00 93.69 93 GLN A C 1
ATOM 721 O O . GLN A 1 93 ? -4.799 -2.264 5.736 1.00 93.69 93 GLN A O 1
ATOM 726 N N . ILE A 1 94 ? -7.001 -1.854 5.945 1.00 93.88 94 ILE A N 1
ATOM 727 C CA . ILE A 1 94 ? -7.206 -1.340 4.584 1.00 93.88 94 ILE A CA 1
ATOM 728 C C . ILE A 1 94 ? -6.284 -0.150 4.337 1.00 93.88 94 ILE A C 1
ATOM 730 O O . ILE A 1 94 ? -5.509 -0.150 3.379 1.00 93.88 94 ILE A O 1
ATOM 734 N N . GLY A 1 95 ? -6.318 0.838 5.235 1.00 94.00 95 GLY A N 1
ATOM 735 C CA . GLY A 1 95 ? -5.442 2.001 5.158 1.00 94.00 95 GLY A CA 1
ATOM 736 C C . GLY A 1 95 ? -3.966 1.617 5.123 1.00 94.00 95 GLY A C 1
ATOM 737 O O . GLY A 1 95 ? -3.228 2.099 4.270 1.00 94.00 95 GLY A O 1
ATOM 738 N N . LEU A 1 96 ? -3.539 0.705 5.998 1.00 94.56 96 LEU A N 1
ATOM 739 C CA . LEU A 1 96 ? -2.160 0.224 6.066 1.00 94.56 96 LEU A CA 1
ATOM 740 C C . LEU A 1 96 ? -1.707 -0.353 4.724 1.00 94.56 96 LEU A C 1
ATOM 742 O O . LEU A 1 96 ? -0.663 0.055 4.216 1.00 94.56 96 LEU A O 1
ATOM 746 N N . CYS A 1 97 ? -2.494 -1.249 4.122 1.00 95.94 97 CYS A N 1
ATOM 747 C CA . CYS A 1 97 ? -2.163 -1.827 2.821 1.00 95.94 97 CYS A CA 1
ATOM 748 C C . CYS A 1 97 ? -2.048 -0.747 1.730 1.00 95.94 97 CYS A C 1
ATOM 750 O O . CYS A 1 97 ? -1.048 -0.693 1.006 1.00 95.94 97 CYS A O 1
ATOM 752 N N . LEU A 1 98 ? -3.035 0.152 1.642 1.00 96.56 98 LEU A N 1
ATOM 753 C CA . LEU A 1 98 ? -3.063 1.213 0.631 1.00 96.56 98 LEU A CA 1
ATOM 754 C C . LEU A 1 98 ? -1.903 2.200 0.793 1.00 96.56 98 LEU A C 1
ATOM 756 O O . LEU A 1 98 ? -1.243 2.536 -0.190 1.00 96.56 98 LEU A O 1
ATOM 760 N N . GLY A 1 99 ? -1.601 2.616 2.024 1.00 95.75 99 GLY A N 1
ATOM 761 C CA . GLY A 1 99 ? -0.495 3.527 2.317 1.00 95.75 99 GLY A CA 1
ATOM 762 C C . GLY A 1 99 ? 0.856 2.965 1.882 1.00 95.75 99 GLY A C 1
ATOM 763 O O . GLY A 1 99 ? 1.694 3.696 1.357 1.00 95.75 99 GLY A O 1
ATOM 764 N N . VAL A 1 100 ? 1.056 1.656 2.032 1.00 95.81 100 VAL A N 1
ATOM 765 C CA . VAL A 1 100 ? 2.287 0.978 1.605 1.00 95.81 100 VAL A CA 1
ATOM 766 C C . VAL A 1 100 ? 2.396 0.920 0.091 1.00 95.81 100 VAL A C 1
ATOM 768 O O . VAL A 1 100 ? 3.444 1.271 -0.449 1.00 95.81 100 VAL A O 1
ATOM 771 N N . ILE A 1 101 ? 1.327 0.496 -0.589 1.00 97.00 101 ILE A N 1
ATOM 772 C CA . ILE A 1 101 ? 1.290 0.421 -2.054 1.00 97.00 101 ILE A CA 1
ATOM 773 C C . ILE A 1 101 ? 1.565 1.803 -2.649 1.00 97.00 101 ILE A C 1
ATOM 775 O O . ILE A 1 101 ? 2.453 1.939 -3.489 1.00 97.00 101 ILE A O 1
ATOM 779 N N . ASN A 1 102 ? 0.860 2.828 -2.163 1.00 96.81 102 ASN A N 1
ATOM 780 C CA . ASN A 1 102 ? 1.011 4.198 -2.644 1.00 96.81 102 ASN A CA 1
ATOM 781 C C . ASN A 1 102 ? 2.419 4.729 -2.371 1.00 96.81 102 ASN A C 1
ATOM 783 O O . ASN A 1 102 ? 3.052 5.260 -3.274 1.00 96.81 102 ASN A O 1
ATOM 787 N N . TYR A 1 103 ? 2.970 4.499 -1.176 1.00 95.50 103 TYR A N 1
ATOM 788 C CA . TYR A 1 103 ? 4.343 4.900 -0.875 1.00 95.50 103 TYR A CA 1
ATOM 789 C C . TYR A 1 103 ? 5.371 4.259 -1.805 1.00 95.50 103 TYR A C 1
ATOM 791 O O . TYR A 1 103 ? 6.298 4.932 -2.252 1.00 95.50 103 TYR A O 1
ATOM 799 N N . VAL A 1 104 ? 5.244 2.958 -2.077 1.00 95.38 104 VAL A N 1
ATOM 800 C CA . VAL A 1 104 ? 6.173 2.259 -2.971 1.00 95.38 104 VAL A CA 1
ATOM 801 C C . VAL A 1 104 ? 6.033 2.790 -4.392 1.00 95.38 104 VAL A C 1
ATOM 803 O O . VAL A 1 104 ? 7.045 3.086 -5.023 1.00 95.38 104 VAL A O 1
ATOM 806 N N . TYR A 1 105 ? 4.806 2.964 -4.875 1.00 96.38 105 TYR A N 1
ATOM 807 C CA . TYR A 1 105 ? 4.554 3.537 -6.189 1.00 96.38 105 TYR A CA 1
ATOM 808 C C . TYR A 1 105 ? 5.155 4.947 -6.301 1.00 96.38 105 TYR A C 1
ATOM 810 O O . TYR A 1 105 ? 6.026 5.166 -7.133 1.00 96.38 105 TYR A O 1
ATOM 818 N N . ASP A 1 106 ? 4.806 5.864 -5.400 1.00 95.38 106 ASP A N 1
ATOM 819 C CA . ASP A 1 106 ? 5.266 7.257 -5.443 1.00 95.38 106 ASP A CA 1
ATOM 820 C C . ASP A 1 106 ? 6.786 7.388 -5.282 1.00 95.38 106 ASP A C 1
ATOM 822 O O . ASP A 1 106 ? 7.405 8.309 -5.816 1.00 95.38 106 ASP A O 1
ATOM 826 N N . ARG A 1 107 ? 7.416 6.482 -4.523 1.00 93.75 107 ARG A N 1
ATOM 827 C CA . ARG A 1 107 ? 8.860 6.525 -4.276 1.00 93.75 107 ARG A CA 1
ATOM 828 C C . ARG A 1 107 ? 9.676 5.928 -5.416 1.00 93.75 107 ARG A C 1
ATOM 830 O O . ARG A 1 107 ? 10.785 6.413 -5.642 1.00 93.75 107 ARG A O 1
ATOM 837 N N . TYR A 1 108 ? 9.203 4.840 -6.021 1.00 92.56 108 TYR A N 1
ATOM 838 C CA . TYR A 1 108 ? 10.013 4.001 -6.907 1.00 92.56 108 TYR A CA 1
ATOM 839 C C . TYR A 1 108 ? 9.551 4.014 -8.357 1.00 92.56 108 TYR A C 1
ATOM 841 O O . TYR A 1 108 ? 10.371 3.731 -9.221 1.00 92.56 108 TYR A O 1
ATOM 849 N N . HIS A 1 109 ? 8.286 4.310 -8.653 1.00 93.44 109 HIS A N 1
ATOM 850 C CA . HIS A 1 109 ? 7.818 4.342 -10.033 1.00 93.44 109 HIS A CA 1
ATOM 851 C C . HIS A 1 109 ? 8.628 5.359 -10.844 1.00 93.44 109 HIS A C 1
ATOM 853 O O . HIS A 1 109 ? 8.895 6.464 -10.379 1.00 93.44 109 HIS A O 1
ATOM 859 N N . ASP A 1 110 ? 9.086 4.940 -12.021 1.00 90.75 110 ASP A N 1
ATOM 860 C CA . ASP A 1 110 ? 9.976 5.694 -12.907 1.00 90.75 110 ASP A CA 1
ATOM 861 C C . ASP A 1 110 ? 11.360 6.036 -12.315 1.00 90.75 110 ASP A C 1
ATOM 863 O O . ASP A 1 110 ? 12.163 6.725 -12.949 1.00 90.75 110 ASP A O 1
ATOM 867 N N . GLU A 1 111 ? 11.720 5.497 -11.142 1.00 88.62 111 GLU A N 1
ATOM 868 C CA . GLU A 1 111 ? 13.076 5.621 -10.608 1.00 88.62 111 GLU A CA 1
ATOM 869 C C . GLU A 1 111 ? 14.039 4.747 -11.423 1.00 88.62 111 GLU A C 1
ATOM 871 O O . GLU A 1 111 ? 13.808 3.553 -11.655 1.00 88.62 111 GLU A O 1
ATOM 876 N N . THR A 1 112 ? 15.164 5.333 -11.842 1.00 83.12 112 THR A N 1
ATOM 877 C CA . THR A 1 112 ? 16.207 4.603 -12.564 1.00 83.12 112 THR A CA 1
ATOM 878 C C . THR A 1 112 ? 16.838 3.540 -11.668 1.00 83.12 112 THR A C 1
ATOM 880 O O . THR A 1 112 ? 17.406 3.829 -10.610 1.00 83.12 112 THR A O 1
ATOM 883 N N . TYR A 1 113 ? 16.827 2.298 -12.138 1.00 74.62 113 TYR A N 1
ATOM 884 C CA . TYR A 1 113 ? 17.504 1.197 -11.477 1.00 74.62 113 TYR A CA 1
ATOM 885 C C . TYR A 1 113 ? 19.022 1.343 -11.614 1.00 74.62 113 TYR A C 1
ATOM 887 O O . TYR A 1 113 ? 19.592 1.220 -12.700 1.00 74.62 113 TYR A O 1
ATOM 895 N N . ARG A 1 114 ? 19.701 1.558 -10.487 1.00 66.12 114 ARG A N 1
ATOM 896 C CA . ARG A 1 114 ? 21.162 1.490 -10.403 1.00 66.12 114 ARG A CA 1
ATOM 897 C C . ARG A 1 114 ? 21.568 0.121 -9.872 1.00 66.12 114 ARG A C 1
ATOM 899 O O . ARG A 1 114 ? 21.451 -0.136 -8.678 1.00 66.12 114 ARG A O 1
ATOM 906 N N . ALA A 1 115 ? 22.043 -0.755 -10.756 1.00 61.91 115 ALA A N 1
ATOM 907 C CA . ALA A 1 115 ? 22.693 -1.991 -10.333 1.00 61.91 115 ALA A CA 1
ATOM 908 C C . ALA A 1 115 ? 23.950 -1.649 -9.512 1.00 61.91 115 ALA A C 1
ATOM 910 O O . ALA A 1 115 ? 24.753 -0.804 -9.922 1.00 61.91 115 ALA A O 1
ATOM 911 N N . GLU A 1 116 ? 24.114 -2.271 -8.344 1.00 54.62 116 GLU A N 1
ATOM 912 C CA . GLU A 1 116 ? 25.302 -2.062 -7.518 1.00 54.62 116 GLU A CA 1
ATOM 913 C C . GLU A 1 116 ? 26.583 -2.533 -8.230 1.00 54.62 116 GLU A C 1
ATOM 915 O O . GLU A 1 116 ? 26.595 -3.459 -9.041 1.00 54.62 116 GLU A O 1
ATOM 920 N N . ARG A 1 117 ? 27.671 -1.828 -7.910 1.00 48.00 117 ARG A N 1
ATOM 921 C CA . ARG A 1 117 ? 28.935 -1.630 -8.645 1.00 48.00 117 ARG A CA 1
ATOM 922 C C . ARG A 1 117 ? 29.772 -2.856 -9.039 1.00 48.00 117 ARG A C 1
ATOM 924 O O . ARG A 1 117 ? 30.854 -2.644 -9.580 1.00 48.00 117 ARG A O 1
ATOM 931 N N . TYR A 1 118 ? 29.350 -4.093 -8.793 1.00 45.22 118 TYR A N 1
ATOM 932 C CA . TYR A 1 118 ? 30.268 -5.241 -8.804 1.00 45.22 118 TYR A CA 1
ATOM 933 C C . TYR A 1 118 ? 29.935 -6.359 -9.794 1.00 45.22 118 TYR A C 1
ATOM 935 O O . TYR A 1 118 ? 30.291 -7.504 -9.552 1.00 45.22 118 TYR A O 1
ATOM 943 N N . ASN A 1 119 ? 29.291 -6.065 -10.926 1.00 42.53 119 ASN A N 1
ATOM 944 C CA . ASN A 1 119 ? 29.200 -7.050 -12.003 1.00 42.53 119 ASN A CA 1
ATOM 945 C C . ASN A 1 119 ? 29.324 -6.421 -13.389 1.00 42.53 119 ASN A C 1
ATOM 947 O O . ASN A 1 119 ? 28.382 -5.846 -13.925 1.00 42.53 119 ASN A O 1
ATOM 951 N N . SER A 1 120 ? 30.504 -6.637 -13.971 1.00 43.78 120 SER A N 1
ATOM 952 C CA . SER A 1 120 ? 30.814 -6.601 -15.398 1.00 43.78 120 SER A CA 1
ATOM 953 C C . SER A 1 120 ? 30.757 -5.239 -16.097 1.00 43.78 120 SER A C 1
ATOM 955 O O . SER A 1 120 ? 29.755 -4.532 -16.116 1.00 43.78 120 SER A O 1
ATOM 957 N N . TYR A 1 121 ? 31.845 -4.935 -16.801 1.00 46.09 121 TYR A N 1
ATOM 958 C CA . TYR A 1 121 ? 32.031 -3.833 -17.752 1.00 46.09 121 TYR A CA 1
ATOM 959 C C . TYR A 1 121 ? 30.919 -3.745 -18.834 1.00 46.09 121 TYR A C 1
ATOM 961 O O . TYR A 1 121 ? 30.823 -2.747 -19.542 1.00 46.09 121 TYR A O 1
ATOM 969 N N . SER A 1 122 ? 30.049 -4.763 -18.928 1.00 46.81 122 SER A N 1
ATOM 970 C CA . SER A 1 122 ? 28.895 -4.880 -19.831 1.00 46.81 122 SER A CA 1
ATOM 971 C C . SER A 1 122 ? 27.543 -4.424 -19.231 1.00 46.81 122 SER A C 1
ATOM 973 O O . SER A 1 122 ? 26.600 -4.168 -19.976 1.00 46.81 122 SER A O 1
ATOM 975 N N . SER A 1 123 ? 27.418 -4.252 -17.906 1.00 47.38 123 SER A N 1
ATOM 976 C CA . SER A 1 123 ? 26.148 -3.875 -17.240 1.00 47.38 123 SER A CA 1
ATOM 977 C C . SER A 1 123 ? 25.881 -2.364 -17.182 1.00 47.38 123 SER A C 1
ATOM 979 O O . SER A 1 123 ? 24.803 -1.929 -16.778 1.00 47.38 123 SER A O 1
ATOM 981 N N . LYS A 1 124 ? 26.841 -1.544 -17.629 1.00 45.66 124 LYS A N 1
ATOM 982 C CA . LYS A 1 124 ? 26.825 -0.072 -17.545 1.00 45.6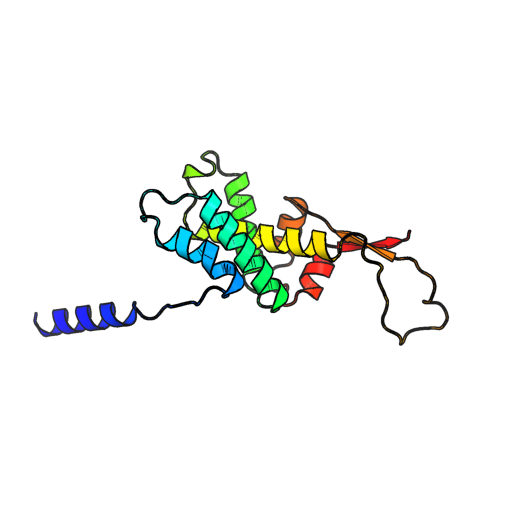6 124 LYS A CA 1
ATOM 983 C C . LYS A 1 124 ? 25.776 0.642 -18.410 1.00 45.66 124 LYS A C 1
ATOM 985 O O . LYS A 1 124 ? 25.795 1.869 -18.460 1.00 45.66 124 LYS A O 1
ATOM 990 N N . ARG A 1 125 ? 24.892 -0.062 -19.122 1.00 47.78 125 ARG A N 1
ATOM 991 C CA . ARG A 1 125 ? 24.036 0.591 -20.123 1.00 47.78 125 ARG A CA 1
ATOM 992 C C . ARG A 1 125 ? 22.717 -0.117 -20.400 1.00 47.78 125 ARG A C 1
ATOM 994 O O . ARG A 1 125 ? 22.289 -0.203 -21.543 1.00 47.78 125 ARG A O 1
ATOM 1001 N N . TYR A 1 126 ? 22.058 -0.613 -19.364 1.00 54.12 126 TYR A N 1
ATOM 1002 C CA . TYR A 1 126 ? 20.635 -0.879 -19.494 1.00 54.12 126 TYR A CA 1
ATOM 1003 C C . TYR A 1 126 ? 19.888 0.097 -18.600 1.00 54.12 126 TYR A C 1
ATOM 1005 O O . TYR A 1 126 ? 19.802 -0.100 -17.387 1.00 54.12 126 TYR A O 1
ATOM 1013 N N . ASN A 1 127 ? 19.413 1.161 -19.242 1.00 72.06 127 ASN A N 1
ATOM 1014 C CA . ASN A 1 127 ? 18.413 2.106 -18.771 1.00 72.06 127 ASN A CA 1
ATOM 1015 C C . ASN A 1 127 ? 17.181 1.319 -18.314 1.00 72.06 127 ASN A C 1
ATOM 1017 O O . ASN A 1 127 ? 16.288 1.036 -19.104 1.00 72.06 127 ASN A O 1
ATOM 1021 N N . HIS A 1 128 ? 17.168 0.861 -17.067 1.00 81.06 128 HIS A N 1
ATOM 1022 C CA . HIS A 1 128 ? 15.982 0.248 -16.493 1.00 81.06 128 HIS A CA 1
ATOM 1023 C C . HIS A 1 128 ? 15.315 1.260 -15.577 1.00 81.06 128 HIS A C 1
ATOM 1025 O O . HIS A 1 128 ? 15.990 1.935 -14.798 1.00 81.06 128 HIS A O 1
ATOM 1031 N N . ILE A 1 129 ? 13.998 1.329 -15.653 1.00 88.94 129 ILE A N 1
ATOM 1032 C CA . ILE A 1 129 ? 13.148 2.048 -14.710 1.00 88.94 129 ILE A CA 1
ATOM 1033 C C . ILE A 1 129 ? 12.265 1.044 -13.989 1.00 88.94 129 ILE A C 1
ATOM 1035 O O . ILE A 1 129 ? 11.915 -0.008 -14.537 1.00 88.94 129 ILE A O 1
ATOM 1039 N N . TYR A 1 130 ? 11.922 1.357 -12.749 1.00 91.06 130 TYR A N 1
ATOM 1040 C CA . TYR A 1 130 ? 10.907 0.604 -12.034 1.00 91.06 130 TYR A CA 1
ATOM 1041 C C . TYR A 1 130 ? 9.516 0.981 -12.546 1.00 91.06 130 TYR A C 1
ATOM 1043 O O . TYR A 1 130 ? 9.102 2.136 -12.512 1.00 91.06 130 TYR A O 1
ATOM 1051 N N . GLN A 1 131 ? 8.772 -0.020 -12.994 1.00 94.31 131 GLN A N 1
ATOM 1052 C CA . GLN A 1 131 ? 7.359 0.092 -13.327 1.00 94.31 131 GLN A CA 1
ATOM 1053 C C . GLN A 1 131 ? 6.573 -0.609 -12.225 1.00 94.31 131 GLN A C 1
ATOM 1055 O O . GLN A 1 131 ? 6.628 -1.832 -12.106 1.00 94.31 131 GLN A O 1
ATOM 1060 N N . CYS A 1 132 ? 5.925 0.180 -11.370 1.00 95.38 132 CYS A N 1
ATOM 1061 C CA . CYS A 1 132 ? 5.239 -0.295 -10.176 1.00 95.38 132 CYS A CA 1
ATOM 1062 C C . CYS A 1 132 ? 3.737 -0.390 -10.423 1.00 95.38 132 CYS A C 1
ATOM 1064 O O . CYS A 1 132 ? 3.162 0.428 -11.137 1.00 95.38 132 CYS A O 1
ATOM 1066 N N . GLU A 1 133 ? 3.092 -1.373 -9.809 1.00 94.62 133 GLU A N 1
ATOM 1067 C CA . GLU A 1 133 ? 1.642 -1.523 -9.851 1.00 94.62 133 GLU A CA 1
ATOM 1068 C C . GLU A 1 133 ? 0.967 -0.854 -8.649 1.00 94.62 133 GLU A C 1
ATOM 1070 O O . GLU A 1 133 ? 1.554 -0.706 -7.577 1.00 94.62 133 GLU A O 1
ATOM 1075 N N . LYS A 1 134 ? -0.305 -0.482 -8.829 1.00 93.81 134 LYS A N 1
ATOM 1076 C CA . LYS A 1 134 ? -1.182 0.067 -7.787 1.00 93.81 134 LYS A CA 1
ATOM 1077 C C . LYS A 1 134 ? -2.578 -0.551 -7.864 1.00 93.81 134 LYS A C 1
ATOM 1079 O O . LYS A 1 134 ? -2.894 -1.279 -8.805 1.00 93.81 134 LYS A O 1
ATOM 1084 N N . GLY A 1 135 ? -3.429 -0.234 -6.891 1.00 92.69 135 GLY A N 1
ATOM 1085 C CA . GLY A 1 135 ? -4.809 -0.721 -6.848 1.00 92.69 135 GLY A CA 1
ATOM 1086 C C . GLY A 1 135 ? -4.902 -2.225 -6.579 1.00 92.69 135 GLY A C 1
ATOM 1087 O O . GLY A 1 135 ? -4.016 -2.811 -5.958 1.00 92.69 135 GLY A O 1
ATOM 1088 N N . ILE A 1 136 ? -5.984 -2.857 -7.040 1.00 93.31 136 ILE A N 1
ATOM 1089 C CA . ILE A 1 136 ? -6.312 -4.242 -6.668 1.00 93.31 136 ILE A CA 1
ATOM 1090 C C . ILE A 1 136 ? -5.272 -5.270 -7.147 1.00 93.31 136 ILE A C 1
ATOM 1092 O O . ILE A 1 136 ? -5.046 -6.277 -6.478 1.00 93.31 136 ILE A O 1
ATOM 1096 N N . THR A 1 137 ? -4.578 -5.002 -8.257 1.00 94.31 137 THR A N 1
ATOM 1097 C CA . THR A 1 137 ? -3.509 -5.879 -8.757 1.00 94.31 137 THR A CA 1
ATOM 1098 C C . THR A 1 137 ? -2.329 -5.919 -7.785 1.00 94.31 137 THR A C 1
ATOM 1100 O O . THR A 1 137 ? -1.857 -6.997 -7.423 1.00 94.31 137 THR A O 1
ATOM 1103 N N . ALA A 1 138 ? -1.914 -4.756 -7.272 1.00 95.50 138 ALA A N 1
ATOM 1104 C CA . ALA A 1 138 ? -0.873 -4.653 -6.250 1.00 95.50 138 ALA A CA 1
ATOM 1105 C C . ALA A 1 138 ? -1.280 -5.357 -4.946 1.00 95.50 138 ALA A C 1
ATOM 1107 O O . ALA A 1 138 ? -0.485 -6.101 -4.372 1.00 95.50 138 ALA A O 1
ATOM 1108 N N . VAL A 1 139 ? -2.536 -5.184 -4.519 1.00 95.75 139 VAL A N 1
ATOM 1109 C CA . VAL A 1 139 ? -3.107 -5.875 -3.350 1.00 95.75 139 VAL A CA 1
ATOM 1110 C C . VAL A 1 139 ? -2.989 -7.394 -3.510 1.00 95.75 139 VAL A C 1
ATOM 1112 O O . VAL A 1 139 ? -2.447 -8.068 -2.635 1.00 95.75 139 VAL A O 1
ATOM 1115 N N . SER A 1 140 ? -3.423 -7.937 -4.651 1.00 95.00 140 SER A N 1
ATOM 1116 C CA . SER A 1 140 ? -3.380 -9.378 -4.927 1.00 95.00 140 SER A CA 1
ATOM 1117 C C . SER A 1 140 ? -1.953 -9.944 -4.913 1.00 95.00 140 SER A C 1
ATOM 1119 O O . SER A 1 140 ? -1.712 -11.009 -4.332 1.00 95.00 140 SER A O 1
ATOM 1121 N N . ARG A 1 141 ? -0.977 -9.213 -5.472 1.00 94.38 141 ARG A N 1
ATOM 1122 C CA . ARG A 1 141 ? 0.442 -9.608 -5.435 1.00 94.38 141 ARG A CA 1
ATOM 1123 C C . ARG A 1 141 ? 0.986 -9.687 -4.009 1.00 94.38 141 ARG A C 1
ATOM 1125 O O . ARG A 1 141 ? 1.680 -10.651 -3.679 1.00 94.38 141 ARG A O 1
ATOM 1132 N N . LEU A 1 142 ? 0.664 -8.708 -3.158 1.00 94.06 142 LEU A N 1
ATOM 1133 C CA . LEU A 1 142 ? 1.118 -8.692 -1.763 1.00 94.06 142 LEU A CA 1
ATOM 1134 C C . LEU A 1 142 ? 0.502 -9.835 -0.949 1.00 94.06 142 LEU A C 1
ATOM 1136 O O . LEU A 1 142 ? 1.220 -10.491 -0.197 1.00 94.06 142 LEU A O 1
ATOM 1140 N N . ILE A 1 143 ? -0.786 -10.129 -1.147 1.00 93.44 143 ILE A N 1
ATOM 1141 C CA . ILE A 1 143 ? -1.455 -11.271 -0.503 1.00 93.44 143 ILE A CA 1
ATOM 1142 C C . ILE A 1 143 ? -0.775 -12.585 -0.906 1.00 93.44 143 ILE A C 1
ATOM 1144 O O . ILE A 1 143 ? -0.384 -13.369 -0.044 1.00 93.44 143 ILE A O 1
ATOM 1148 N N . THR A 1 144 ? -0.578 -12.801 -2.211 1.00 91.56 144 THR A N 1
ATOM 1149 C CA . THR A 1 144 ? -0.017 -14.054 -2.754 1.00 91.56 144 THR A CA 1
ATOM 1150 C C . THR A 1 144 ? 1.422 -14.298 -2.289 1.00 91.56 144 THR A C 1
ATOM 1152 O O . THR A 1 144 ? 1.842 -15.437 -2.109 1.00 91.56 144 THR A O 1
ATOM 1155 N N . THR A 1 145 ? 2.179 -13.224 -2.058 1.00 86.88 145 THR A N 1
ATOM 1156 C CA . THR A 1 145 ? 3.572 -13.286 -1.591 1.00 86.88 145 THR A CA 1
ATOM 1157 C C . THR A 1 145 ? 3.695 -13.715 -0.118 1.00 86.88 145 THR A C 1
ATOM 1159 O O . THR A 1 145 ? 4.734 -14.240 0.305 1.00 86.88 145 THR A O 1
ATOM 1162 N N . GLY A 1 146 ? 2.636 -13.523 0.675 1.00 83.06 146 GLY A N 1
ATOM 1163 C CA . GLY A 1 146 ? 2.563 -13.969 2.064 1.00 83.06 146 GLY A CA 1
ATOM 1164 C C . GLY A 1 146 ? 3.638 -13.358 2.972 1.00 83.06 146 GLY A C 1
ATOM 1165 O O . GLY A 1 146 ? 4.081 -12.224 2.795 1.00 83.06 146 GLY A O 1
ATOM 1166 N N . SER A 1 147 ? 4.088 -14.116 3.973 1.00 74.12 147 SER A N 1
ATOM 1167 C CA . SER A 1 147 ? 4.964 -13.632 5.057 1.00 74.12 147 SER A CA 1
ATOM 1168 C C . SER A 1 147 ? 6.398 -13.265 4.639 1.00 74.12 147 SER A C 1
ATOM 1170 O O . SER A 1 147 ? 7.207 -12.890 5.488 1.00 74.12 147 SER A O 1
ATOM 1172 N N . SER A 1 148 ? 6.745 -13.367 3.353 1.00 75.75 148 SER A N 1
ATOM 1173 C CA . SER A 1 148 ? 8.070 -12.999 2.828 1.00 75.75 148 SER A CA 1
ATOM 1174 C C . SER A 1 148 ? 8.273 -11.478 2.670 1.00 75.75 148 SER A C 1
ATOM 1176 O O . SER A 1 148 ? 9.387 -11.010 2.399 1.00 75.75 148 SER A O 1
ATOM 1178 N N . LEU A 1 149 ? 7.225 -10.686 2.924 1.00 80.56 149 LEU A N 1
ATOM 1179 C CA . LEU A 1 149 ? 7.236 -9.220 2.943 1.00 80.56 149 LEU A CA 1
ATOM 1180 C C . LEU A 1 149 ? 7.878 -8.666 4.227 1.00 80.56 149 LEU A C 1
ATOM 1182 O O . LEU A 1 149 ? 7.240 -8.019 5.050 1.00 80.56 149 LEU A O 1
ATOM 1186 N N . THR A 1 150 ? 9.167 -8.931 4.421 1.00 80.75 150 THR A N 1
ATOM 1187 C CA . THR A 1 150 ? 9.900 -8.527 5.634 1.00 80.75 150 THR A CA 1
ATOM 1188 C C . THR A 1 150 ? 10.656 -7.210 5.488 1.00 80.75 150 THR A C 1
ATOM 1190 O O . THR A 1 150 ? 11.083 -6.644 6.489 1.00 80.75 150 THR A O 1
ATOM 1193 N N . SER A 1 151 ? 10.833 -6.701 4.265 1.00 87.56 151 SER A N 1
ATOM 1194 C CA . SER A 1 151 ? 11.591 -5.475 4.005 1.00 87.56 151 SER A CA 1
ATOM 1195 C C . SER A 1 151 ? 10.947 -4.615 2.923 1.00 87.56 151 SER A C 1
ATOM 1197 O O . SER A 1 151 ? 10.252 -5.116 2.035 1.00 87.56 151 SER A O 1
ATOM 1199 N N . ARG A 1 152 ? 11.245 -3.310 2.947 1.00 90.25 152 ARG A N 1
ATOM 1200 C CA . ARG A 1 152 ? 10.835 -2.373 1.889 1.00 90.25 152 ARG A CA 1
ATOM 1201 C C . ARG A 1 152 ? 11.297 -2.813 0.500 1.00 90.25 152 ARG A C 1
ATOM 1203 O O . ARG A 1 152 ? 10.563 -2.634 -0.465 1.00 90.25 152 ARG A O 1
ATOM 1210 N N . ASN A 1 153 ? 12.501 -3.378 0.397 1.00 89.31 153 ASN A N 1
ATOM 1211 C CA . ASN A 1 153 ? 13.047 -3.834 -0.880 1.00 89.31 153 ASN A CA 1
ATOM 1212 C C . ASN A 1 153 ? 12.260 -5.032 -1.418 1.00 89.31 153 ASN A C 1
ATOM 1214 O O . ASN A 1 153 ? 11.919 -5.028 -2.592 1.00 89.31 153 ASN A O 1
ATOM 1218 N N . ASN A 1 154 ? 11.899 -5.993 -0.560 1.00 90.12 154 ASN A N 1
ATOM 1219 C CA . ASN A 1 154 ? 11.079 -7.138 -0.965 1.00 90.12 154 ASN A CA 1
ATOM 1220 C C . ASN A 1 154 ? 9.706 -6.671 -1.457 1.00 90.12 154 ASN A C 1
ATOM 1222 O O . ASN A 1 154 ? 9.247 -7.107 -2.503 1.00 90.12 154 ASN A O 1
ATOM 1226 N N . ILE A 1 155 ? 9.074 -5.742 -0.731 1.00 93.00 155 ILE A N 1
ATOM 1227 C CA . ILE A 1 155 ? 7.775 -5.179 -1.122 1.00 93.00 155 ILE A CA 1
ATOM 1228 C C . ILE A 1 155 ? 7.889 -4.451 -2.466 1.00 93.00 155 ILE A C 1
ATOM 1230 O O . ILE A 1 155 ? 7.066 -4.672 -3.350 1.00 93.00 155 ILE A O 1
ATOM 1234 N N . ARG A 1 156 ? 8.928 -3.628 -2.658 1.00 92.81 156 ARG A N 1
ATOM 1235 C CA . ARG A 1 156 ? 9.206 -2.991 -3.952 1.00 92.81 156 ARG A CA 1
ATOM 1236 C C . ARG A 1 156 ? 9.369 -4.031 -5.055 1.00 92.81 156 ARG A C 1
ATOM 1238 O O . ARG A 1 156 ? 8.775 -3.868 -6.106 1.00 92.81 156 ARG A O 1
ATOM 1245 N N . ASP A 1 157 ? 10.149 -5.080 -4.833 1.00 91.50 157 ASP A N 1
ATOM 1246 C CA . ASP A 1 157 ? 10.439 -6.080 -5.866 1.00 91.50 157 ASP A CA 1
ATOM 1247 C C . ASP A 1 157 ? 9.208 -6.941 -6.216 1.00 91.50 157 ASP A C 1
ATOM 1249 O O . ASP A 1 157 ? 9.114 -7.464 -7.323 1.00 91.50 157 ASP A O 1
ATOM 1253 N N . VAL A 1 158 ? 8.233 -7.043 -5.307 1.00 93.62 158 VAL A N 1
ATOM 1254 C CA . VAL A 1 158 ? 6.918 -7.658 -5.563 1.00 93.62 158 VAL A CA 1
ATOM 1255 C C . VAL A 1 158 ? 6.015 -6.733 -6.379 1.00 93.62 158 VAL A C 1
ATOM 1257 O O . VAL A 1 158 ? 5.318 -7.179 -7.295 1.00 93.62 158 VAL A O 1
ATOM 1260 N N . LEU A 1 159 ? 6.015 -5.443 -6.036 1.00 95.00 159 LEU A N 1
ATOM 1261 C CA . LEU A 1 159 ? 5.136 -4.439 -6.636 1.00 95.00 159 LEU A CA 1
ATOM 1262 C C . LEU A 1 159 ? 5.669 -3.859 -7.946 1.00 95.00 159 LEU A C 1
ATOM 1264 O O . LEU A 1 159 ? 4.881 -3.341 -8.733 1.00 95.00 159 LEU A O 1
ATOM 1268 N N . CYS A 1 160 ? 6.976 -3.923 -8.186 1.00 94.06 160 CYS A N 1
ATOM 1269 C CA . CYS A 1 160 ? 7.633 -3.249 -9.293 1.00 94.06 160 CYS A CA 1
ATOM 1270 C C . CYS A 1 160 ? 8.443 -4.218 -10.148 1.00 94.06 160 CYS A C 1
ATOM 1272 O O . CYS A 1 160 ? 9.252 -5.000 -9.652 1.00 94.06 160 CYS A O 1
ATOM 1274 N N . ILE A 1 161 ? 8.296 -4.089 -11.463 1.00 91.56 161 ILE A N 1
ATOM 1275 C CA . ILE A 1 161 ? 9.136 -4.768 -12.448 1.00 91.56 161 ILE A CA 1
ATOM 1276 C C . ILE A 1 161 ? 10.177 -3.800 -13.010 1.00 91.56 161 ILE A C 1
ATOM 1278 O O . ILE A 1 161 ? 9.982 -2.586 -13.028 1.00 91.56 161 ILE A O 1
ATOM 1282 N N . LYS A 1 162 ? 11.309 -4.338 -13.464 1.00 88.31 162 LYS A N 1
ATOM 1283 C CA . LYS A 1 162 ? 12.360 -3.552 -14.122 1.00 88.31 162 LYS A CA 1
ATOM 1284 C C . LYS A 1 162 ? 12.111 -3.577 -15.622 1.00 88.31 162 LYS A C 1
ATOM 1286 O O . LYS A 1 162 ? 12.215 -4.637 -16.237 1.00 88.31 162 LYS A O 1
ATOM 1291 N N . THR A 1 163 ? 11.849 -2.418 -16.206 1.00 84.06 163 THR A N 1
ATOM 1292 C CA . THR A 1 163 ? 11.555 -2.285 -17.637 1.00 84.06 163 THR A CA 1
ATOM 1293 C C . THR A 1 163 ? 12.640 -1.463 -18.305 1.00 84.06 163 THR A C 1
ATOM 1295 O O . THR A 1 163 ? 13.098 -0.475 -17.736 1.00 84.06 163 THR A O 1
ATOM 1298 N N . ARG A 1 164 ? 13.081 -1.882 -19.495 1.00 78.81 164 ARG A N 1
ATOM 1299 C CA . ARG A 1 164 ? 14.040 -1.109 -20.296 1.00 78.81 164 ARG A CA 1
ATOM 1300 C C . ARG A 1 164 ? 13.355 0.108 -20.913 1.00 78.81 164 ARG A C 1
ATOM 1302 O O . ARG A 1 164 ? 12.227 -0.030 -21.381 1.00 78.81 164 ARG A O 1
ATOM 1309 N N . TYR A 1 165 ? 14.055 1.239 -20.946 1.00 68.06 165 TYR A N 1
ATOM 1310 C CA . TYR A 1 165 ? 13.622 2.467 -21.613 1.00 68.06 165 TYR A CA 1
ATOM 1311 C C . TYR A 1 165 ? 14.711 3.046 -22.523 1.00 68.06 165 TYR A C 1
ATOM 1313 O O . TYR A 1 165 ? 15.920 2.898 -22.210 1.00 68.06 165 TYR A O 1
#

Secondary structure (DSSP, 8-state):
-HHHHHHHHHHHHGGG-------TTTHHHHHHHHTS-TTS--HHHHHHHHHHHHHHHHHTT--TTHHHHHHHHHHHHH-TTGGGG--HHHHHHHHHHHHHHHHHHHHHTT-B----S-S-TTSTT--EEEEE--HHHHHHHHHHHGGG--SHHHHHHHHEEEEE-

Radius of gyration: 20.68 Å; Cα contacts (8 Å, |Δi|>4): 218; chains: 1; bounding box: 55×29×70 Å